Protein AF-A0A2G9TB37-F1 (afdb_monomer_lite)

Radius of gyration: 14.02 Å; chains: 1; bounding box: 34×22×36 Å

Structure (mmCIF, N/CA/C/O backbone):
data_AF-A0A2G9TB37-F1
#
_entry.id   AF-A0A2G9TB37-F1
#
loop_
_atom_site.group_PDB
_atom_site.id
_atom_site.type_symbol
_atom_site.label_atom_id
_atom_site.label_alt_id
_atom_site.label_comp_id
_atom_site.label_asym_id
_atom_site.label_entity_id
_atom_site.label_seq_id
_atom_site.pdbx_PDB_ins_code
_atom_site.Cartn_x
_atom_site.Cartn_y
_atom_site.Cartn_z
_atom_site.occupancy
_atom_site.B_iso_or_equiv
_atom_site.auth_seq_id
_atom_site.auth_comp_id
_atom_site.auth_asym_id
_atom_site.auth_atom_id
_atom_site.pdbx_PDB_model_num
ATOM 1 N N . ASN A 1 1 ? 13.449 -6.512 6.558 1.00 71.75 1 ASN A N 1
ATOM 2 C CA . ASN A 1 1 ? 12.986 -7.914 6.506 1.00 71.75 1 ASN A CA 1
ATOM 3 C C . ASN A 1 1 ? 13.178 -8.564 7.855 1.00 71.75 1 ASN A C 1
ATOM 5 O O . ASN A 1 1 ? 14.306 -8.620 8.338 1.00 71.75 1 ASN A O 1
ATOM 9 N N . THR A 1 2 ? 12.090 -9.038 8.453 1.00 85.88 2 THR A N 1
ATOM 10 C CA . THR A 1 2 ? 12.146 -9.884 9.649 1.00 85.88 2 THR A CA 1
ATOM 11 C C . THR A 1 2 ? 12.078 -11.363 9.250 1.00 85.88 2 THR A C 1
ATOM 13 O O . THR A 1 2 ? 12.020 -11.697 8.067 1.00 85.88 2 THR A O 1
ATOM 16 N N . HIS A 1 3 ? 12.128 -12.265 10.231 1.00 90.31 3 HIS A N 1
ATOM 17 C CA . HIS A 1 3 ? 11.958 -13.706 10.015 1.00 90.31 3 HIS A CA 1
ATOM 18 C C . HIS A 1 3 ? 10.490 -14.157 10.121 1.00 90.31 3 HIS A C 1
ATOM 20 O O . HIS A 1 3 ? 10.211 -15.353 10.053 1.00 90.31 3 HIS A O 1
ATOM 26 N N . PHE A 1 4 ? 9.559 -13.217 10.310 1.00 93.12 4 PHE A N 1
ATOM 27 C CA . PHE A 1 4 ? 8.138 -13.486 10.494 1.00 93.12 4 PHE A CA 1
ATOM 28 C C . PHE A 1 4 ? 7.334 -13.229 9.217 1.00 93.12 4 PHE A C 1
ATOM 30 O O . PHE A 1 4 ? 7.792 -12.582 8.278 1.00 93.12 4 PHE A O 1
ATOM 37 N N . LEU A 1 5 ? 6.093 -13.719 9.205 1.00 92.06 5 LEU A N 1
ATOM 38 C CA . LEU A 1 5 ? 5.101 -13.381 8.185 1.00 92.06 5 LEU A CA 1
ATOM 39 C C . LEU A 1 5 ? 4.459 -12.029 8.526 1.00 92.06 5 LEU A C 1
ATOM 41 O O . LEU A 1 5 ? 3.313 -11.965 8.956 1.00 92.06 5 LEU A O 1
ATOM 45 N N . ASP A 1 6 ? 5.230 -10.958 8.369 1.00 93.31 6 ASP A N 1
ATOM 46 C CA . ASP A 1 6 ? 4.862 -9.585 8.748 1.00 93.31 6 ASP A CA 1
ATOM 47 C C . ASP A 1 6 ? 4.248 -8.764 7.601 1.00 93.31 6 ASP A C 1
ATOM 49 O O . ASP A 1 6 ? 3.958 -7.583 7.765 1.00 93.31 6 ASP A O 1
ATOM 53 N N . LEU A 1 7 ? 4.064 -9.373 6.422 1.00 94.12 7 LEU A N 1
ATOM 54 C CA . LEU A 1 7 ? 3.598 -8.698 5.204 1.00 94.12 7 LEU A CA 1
ATOM 55 C C . LEU A 1 7 ? 4.449 -7.473 4.805 1.00 94.12 7 LEU A C 1
ATOM 57 O O . LEU A 1 7 ? 3.977 -6.605 4.069 1.00 94.12 7 LEU A O 1
ATOM 61 N N . SER A 1 8 ? 5.730 -7.437 5.186 1.00 93.75 8 SER A N 1
ATOM 62 C CA . SER A 1 8 ? 6.691 -6.394 4.780 1.00 93.75 8 SER A CA 1
ATOM 63 C C . SER A 1 8 ? 6.814 -6.235 3.262 1.00 93.75 8 SER A C 1
ATOM 65 O O . SER A 1 8 ? 7.141 -5.158 2.770 1.00 93.75 8 SER A O 1
ATOM 67 N N . SER A 1 9 ? 6.471 -7.267 2.488 1.00 92.19 9 SER A N 1
ATOM 68 C CA . SER A 1 9 ? 6.419 -7.158 1.027 1.00 92.19 9 SER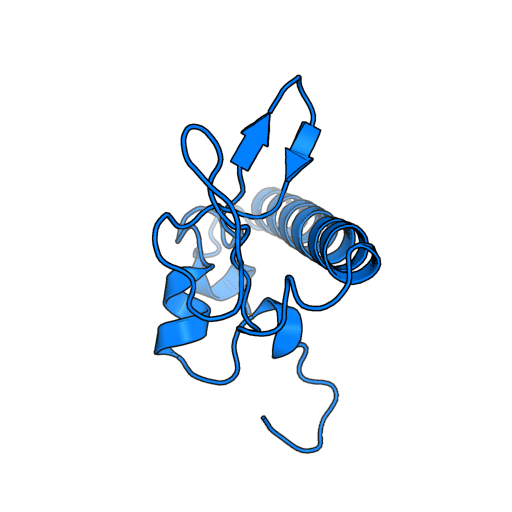 A CA 1
ATOM 69 C C . SER A 1 9 ? 5.334 -6.196 0.513 1.00 92.19 9 SER A C 1
ATOM 71 O O . SER A 1 9 ? 5.461 -5.631 -0.575 1.00 92.19 9 SER A O 1
ATOM 73 N N . VAL A 1 10 ? 4.275 -5.989 1.297 1.00 94.50 10 VAL A N 1
ATOM 74 C CA . VAL A 1 10 ? 3.164 -5.074 1.007 1.00 94.50 10 VAL A CA 1
ATOM 75 C C . VAL A 1 10 ? 3.377 -3.746 1.726 1.00 94.50 10 VAL A C 1
ATOM 77 O O . VAL A 1 10 ? 3.288 -2.696 1.091 1.00 94.50 10 VAL A O 1
ATOM 80 N N . TYR A 1 11 ? 3.700 -3.801 3.021 1.00 95.31 11 TYR A N 1
ATOM 81 C CA . TYR A 1 11 ? 3.748 -2.637 3.912 1.00 95.31 11 TYR A CA 1
ATOM 82 C C . TYR A 1 11 ? 5.134 -2.012 4.087 1.00 95.31 11 TYR A C 1
ATOM 84 O O . TYR A 1 11 ? 5.239 -0.988 4.745 1.00 95.31 11 TYR A O 1
ATOM 92 N N . GLY A 1 12 ? 6.184 -2.590 3.507 1.00 93.81 12 GLY A N 1
ATOM 93 C CA . GLY A 1 12 ? 7.562 -2.140 3.694 1.00 93.81 12 GLY A CA 1
ATOM 94 C C . GLY A 1 12 ? 8.241 -2.825 4.878 1.00 93.81 12 GLY A C 1
ATOM 95 O O . GLY A 1 12 ? 7.601 -3.244 5.840 1.00 93.81 12 GLY A O 1
ATOM 96 N N . SER A 1 13 ? 9.559 -2.971 4.786 1.00 92.31 13 SER A N 1
ATOM 97 C CA . SER A 1 13 ? 10.413 -3.460 5.872 1.00 92.31 13 SER A CA 1
ATOM 98 C C . SER A 1 13 ? 10.815 -2.363 6.854 1.00 92.31 13 SER A C 1
ATOM 100 O O . SER A 1 13 ? 11.191 -2.673 7.984 1.00 92.31 13 SER A O 1
ATOM 102 N N . GLU A 1 14 ? 10.785 -1.108 6.411 1.00 91.31 14 GLU A N 1
ATOM 103 C CA . GLU A 1 14 ? 11.126 0.072 7.202 1.00 91.31 14 GLU A CA 1
ATOM 104 C C . GLU A 1 14 ? 9.965 1.070 7.229 1.00 91.31 14 GLU A C 1
ATOM 106 O O . GLU A 1 14 ? 9.142 1.123 6.313 1.00 91.31 14 GLU A O 1
ATOM 111 N N . GLU A 1 15 ? 9.927 1.924 8.251 1.00 90.75 15 GLU A N 1
ATOM 112 C CA . GLU A 1 15 ? 8.881 2.942 8.406 1.00 90.75 15 GLU A CA 1
ATOM 113 C C . GLU A 1 15 ? 8.808 3.891 7.197 1.00 90.75 15 GLU A C 1
ATOM 115 O O . GLU A 1 15 ? 7.722 4.219 6.722 1.00 90.75 15 GLU A O 1
ATOM 120 N N . CYS A 1 16 ? 9.960 4.270 6.637 1.00 90.44 16 CYS A N 1
ATOM 121 C CA . CYS A 1 16 ? 10.041 5.097 5.433 1.00 90.44 16 CYS A CA 1
ATOM 122 C C . CYS A 1 16 ? 9.389 4.424 4.213 1.00 90.44 16 CYS A C 1
ATOM 124 O O . CYS A 1 16 ? 8.713 5.087 3.421 1.00 90.44 16 CYS A O 1
ATOM 126 N N . GLU A 1 17 ? 9.575 3.110 4.059 1.00 90.44 17 GLU A N 1
ATOM 127 C CA . GLU A 1 17 ? 8.959 2.329 2.983 1.00 90.44 17 GLU A CA 1
ATOM 128 C C . GLU A 1 17 ? 7.446 2.237 3.195 1.00 90.44 17 GLU A C 1
ATOM 130 O O . GLU A 1 17 ? 6.680 2.522 2.270 1.00 90.44 17 GLU A O 1
ATOM 135 N N . GLY A 1 18 ? 7.006 1.960 4.426 1.00 92.31 18 GLY A N 1
ATOM 136 C CA . GLY A 1 18 ? 5.587 1.932 4.783 1.00 92.31 18 GLY A CA 1
ATOM 137 C C . GLY A 1 18 ? 4.885 3.266 4.575 1.00 92.31 18 GLY A C 1
ATOM 138 O O . GLY A 1 18 ? 3.819 3.331 3.961 1.00 92.31 18 GLY A O 1
ATOM 139 N N . ALA A 1 19 ? 5.519 4.368 4.966 1.00 93.31 19 ALA A N 1
ATOM 140 C CA . ALA A 1 19 ? 5.010 5.708 4.703 1.00 93.31 19 ALA A CA 1
ATOM 141 C C . ALA A 1 19 ? 4.875 5.998 3.197 1.00 93.31 19 ALA A C 1
ATOM 143 O O . ALA A 1 19 ? 3.980 6.733 2.775 1.00 93.31 19 ALA A O 1
ATOM 144 N N . SER A 1 20 ? 5.735 5.412 2.358 1.00 91.38 20 SER A N 1
ATOM 145 C CA . SER A 1 20 ? 5.693 5.629 0.909 1.00 91.38 20 SER A CA 1
ATOM 146 C C . SER A 1 20 ? 4.486 4.970 0.227 1.00 91.38 20 SER A C 1
ATOM 148 O O . SER A 1 20 ? 3.991 5.499 -0.777 1.00 91.38 20 SER A O 1
ATOM 150 N N . VAL A 1 21 ? 3.982 3.864 0.788 1.00 93.69 21 VAL A N 1
ATOM 151 C CA . VAL A 1 21 ? 2.844 3.105 0.243 1.00 93.69 21 VAL A CA 1
ATOM 152 C C . VAL A 1 21 ? 1.502 3.502 0.851 1.00 93.69 21 VAL A C 1
ATOM 154 O O . VAL A 1 21 ? 0.462 3.232 0.255 1.00 93.69 21 VAL A O 1
ATOM 157 N N . ARG A 1 22 ? 1.495 4.181 2.000 1.00 96.56 22 ARG A N 1
ATOM 158 C CA . ARG A 1 22 ? 0.273 4.629 2.680 1.00 96.56 22 ARG A CA 1
ATOM 159 C C . ARG A 1 22 ? -0.371 5.837 2.018 1.00 96.56 22 ARG A C 1
ATOM 161 O O . ARG A 1 22 ? 0.295 6.793 1.615 1.00 96.56 22 ARG A O 1
ATOM 168 N N . SER A 1 23 ? -1.698 5.824 1.934 1.00 96.88 23 SER A N 1
ATOM 169 C CA . SER A 1 23 ? -2.461 7.002 1.508 1.00 96.88 23 SER A CA 1
ATOM 170 C C . SER A 1 23 ? -2.550 8.059 2.615 1.00 96.88 23 SER A C 1
ATOM 172 O O . SER A 1 23 ? -2.708 9.237 2.301 1.00 96.88 23 SER A O 1
ATOM 174 N N . PHE A 1 24 ? -2.420 7.638 3.882 1.00 97.56 24 PHE A N 1
ATOM 175 C CA . PHE A 1 24 ? -2.714 8.430 5.084 1.00 97.56 24 PHE A CA 1
ATOM 176 C C . PHE A 1 24 ? -4.154 8.958 5.139 1.00 97.56 24 PHE A C 1
ATOM 178 O O . PHE A 1 24 ? -4.457 9.945 5.815 1.00 97.56 24 PHE A O 1
ATOM 185 N N . VAL A 1 25 ? -5.052 8.306 4.400 1.00 97.06 25 VAL A N 1
ATOM 186 C CA . VAL A 1 25 ? -6.476 8.591 4.381 1.00 97.06 25 VAL A CA 1
ATOM 187 C C . VAL A 1 25 ? -7.235 7.284 4.606 1.00 97.06 25 VAL A C 1
ATOM 189 O O . VAL A 1 25 ? -7.083 6.326 3.856 1.00 97.06 25 VAL A O 1
ATOM 192 N N . LYS A 1 26 ? -8.107 7.261 5.624 1.00 97.25 26 LYS A N 1
ATOM 193 C CA . LYS A 1 26 ? -8.994 6.122 5.959 1.00 97.25 26 LYS A CA 1
ATOM 194 C C . LYS A 1 26 ? -8.274 4.795 6.261 1.00 97.25 26 LYS A C 1
ATOM 196 O O . LYS A 1 26 ? -8.924 3.757 6.254 1.00 97.25 26 LYS A O 1
ATOM 201 N N . GLY A 1 27 ? -6.982 4.837 6.562 1.00 97.69 27 GLY A N 1
ATOM 202 C CA . GLY 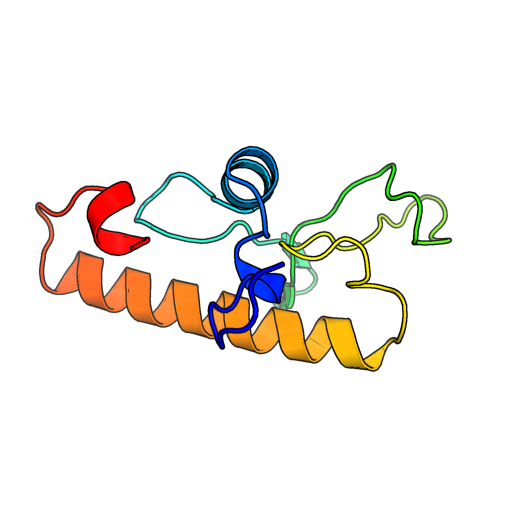A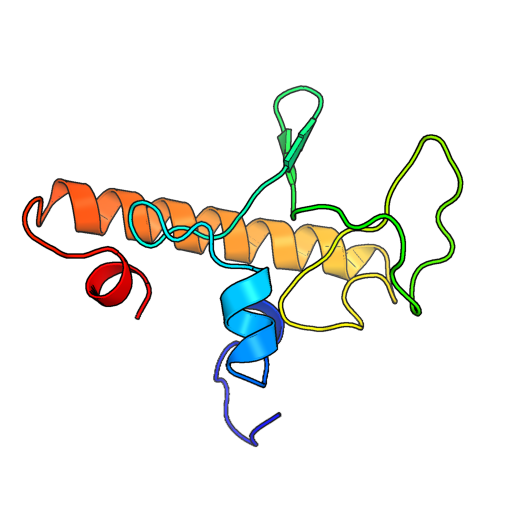 1 27 ? -6.138 3.671 6.790 1.00 97.69 27 GLY A CA 1
ATOM 203 C C . GLY A 1 27 ? -5.844 2.889 5.515 1.00 97.69 27 GLY A C 1
ATOM 204 O O . GLY A 1 27 ? -5.556 1.711 5.607 1.00 97.69 27 GLY A O 1
ATOM 205 N N . GLU A 1 28 ? -5.966 3.502 4.333 1.00 98.06 28 GLU A N 1
ATOM 206 C CA . GLU A 1 28 ? -5.809 2.812 3.049 1.00 98.06 28 GLU A CA 1
ATOM 207 C C . GLU A 1 28 ? -4.368 2.889 2.513 1.00 98.06 28 GLU A C 1
ATOM 209 O O . GLU A 1 28 ? -3.614 3.839 2.767 1.00 98.06 28 GLU A O 1
ATOM 214 N N . LEU A 1 29 ? -4.009 1.930 1.664 1.00 97.62 29 LEU A N 1
ATOM 215 C CA . LEU A 1 29 ? -2.825 1.974 0.813 1.00 97.62 29 LEU A CA 1
ATOM 216 C C . LEU A 1 29 ? -3.094 2.795 -0.455 1.00 97.62 29 LEU A C 1
ATOM 218 O O . LEU A 1 29 ? -4.209 2.829 -0.986 1.00 97.62 29 LEU A O 1
ATOM 222 N N . ARG A 1 30 ? -2.045 3.444 -0.970 1.00 96.62 30 ARG A N 1
ATOM 223 C CA . ARG A 1 30 ? -2.074 4.152 -2.255 1.00 96.62 30 ARG A CA 1
ATOM 224 C C . ARG A 1 30 ? -2.374 3.174 -3.379 1.00 96.62 30 ARG A C 1
ATOM 226 O O . ARG A 1 30 ? -1.906 2.040 -3.383 1.00 96.62 30 ARG A O 1
ATOM 233 N N . THR A 1 31 ? -3.109 3.658 -4.365 1.00 95.88 31 THR A N 1
ATOM 234 C CA . THR A 1 31 ? -3.459 2.912 -5.570 1.00 95.88 31 THR A CA 1
ATOM 235 C C . THR A 1 31 ? -3.314 3.806 -6.792 1.00 95.88 31 THR A C 1
ATOM 237 O O . THR A 1 31 ? -3.234 5.033 -6.684 1.00 95.88 31 THR A O 1
ATOM 240 N N . TYR A 1 32 ? -3.244 3.180 -7.958 1.00 93.94 32 TYR A N 1
ATOM 241 C CA . TYR A 1 32 ? -3.287 3.837 -9.253 1.00 93.94 32 TYR A CA 1
ATOM 242 C C . TYR A 1 32 ? -4.434 3.236 -10.057 1.00 93.94 32 TYR A C 1
ATOM 244 O O . TYR A 1 32 ? -4.511 2.019 -10.201 1.00 93.94 32 TYR A O 1
ATOM 252 N N . GLU A 1 33 ? -5.327 4.077 -10.568 1.00 94.19 33 GLU A N 1
ATOM 253 C CA . GLU A 1 33 ? -6.431 3.622 -11.408 1.00 94.19 33 GLU A CA 1
ATOM 254 C C . GLU A 1 33 ? -6.072 3.780 -12.887 1.00 94.19 33 GLU A C 1
ATOM 256 O O . GLU A 1 33 ? -5.657 4.854 -13.332 1.00 94.19 33 GLU A O 1
ATOM 261 N N . HIS A 1 34 ? -6.239 2.708 -13.659 1.00 91.31 34 HIS A N 1
ATOM 262 C CA . HIS A 1 34 ? -6.016 2.717 -15.100 1.00 91.31 34 HIS A CA 1
ATOM 263 C C . HIS A 1 34 ? -7.035 1.834 -15.806 1.00 91.31 34 HIS A C 1
ATOM 265 O O . HIS A 1 34 ? -7.157 0.657 -15.488 1.00 91.31 34 HIS A O 1
ATOM 271 N N . ASN A 1 35 ? -7.753 2.392 -16.784 1.00 91.94 35 ASN A N 1
ATOM 272 C CA . ASN A 1 35 ? -8.807 1.693 -17.531 1.00 91.94 35 ASN A CA 1
ATOM 273 C C . ASN A 1 35 ? -9.863 1.019 -16.627 1.00 91.94 35 ASN A C 1
ATOM 275 O O . ASN A 1 35 ? -10.356 -0.056 -16.953 1.00 91.94 35 ASN A O 1
ATOM 279 N N . GLY A 1 36 ? -10.196 1.641 -15.490 1.00 91.88 36 GLY A N 1
ATOM 280 C CA . GLY A 1 36 ? -11.144 1.104 -14.506 1.00 91.88 36 GLY A CA 1
ATOM 281 C C . GLY A 1 36 ? -10.574 0.014 -13.590 1.00 91.88 36 GLY A C 1
ATOM 282 O O . GLY A 1 36 ? -11.296 -0.499 -12.738 1.00 91.88 36 GLY A O 1
ATOM 283 N N . GLU A 1 37 ? -9.292 -0.329 -13.729 1.00 92.06 37 GLU A N 1
ATOM 284 C CA . GLU A 1 37 ? -8.607 -1.278 -12.855 1.00 92.06 37 GLU A CA 1
ATOM 285 C C . GLU A 1 37 ? -7.812 -0.561 -11.766 1.00 92.06 37 GLU A C 1
ATOM 287 O O . GLU A 1 37 ? -7.100 0.412 -12.023 1.00 92.06 37 GLU A O 1
ATOM 292 N N . ILE A 1 38 ? -7.902 -1.091 -10.546 1.00 94.75 38 ILE A N 1
ATOM 293 C CA . ILE A 1 38 ? -7.111 -0.641 -9.398 1.00 94.75 38 ILE A CA 1
ATOM 294 C C . ILE A 1 38 ? -5.799 -1.420 -9.393 1.00 94.75 38 ILE A C 1
ATOM 296 O O . ILE A 1 38 ? -5.796 -2.637 -9.206 1.00 94.75 38 ILE A O 1
ATOM 300 N N . LEU A 1 39 ? -4.695 -0.702 -9.561 1.00 94.00 39 LEU A N 1
ATOM 301 C CA . LEU A 1 39 ? -3.334 -1.217 -9.616 1.00 94.00 39 LEU A CA 1
ATOM 302 C C . LEU A 1 39 ? -2.489 -0.654 -8.460 1.00 94.00 39 LEU A C 1
ATOM 304 O O . LEU A 1 39 ? -2.880 0.331 -7.819 1.00 94.00 39 LEU A O 1
ATOM 308 N N . PRO A 1 40 ? -1.311 -1.244 -8.190 1.00 93.62 40 PRO A N 1
ATOM 309 C CA . PRO A 1 40 ? -0.345 -0.657 -7.277 1.00 93.62 40 PRO A CA 1
ATOM 310 C C . PRO A 1 40 ? 0.063 0.753 -7.735 1.00 93.62 40 PRO A C 1
ATOM 312 O O . PRO A 1 40 ? 0.003 1.057 -8.931 1.00 93.62 40 PRO A O 1
ATOM 315 N N . PRO A 1 41 ? 0.494 1.625 -6.811 1.00 92.50 41 PRO A N 1
ATOM 316 C CA . PRO A 1 41 ? 0.943 2.967 -7.154 1.00 92.50 41 PRO A CA 1
ATOM 317 C C . PRO A 1 41 ? 2.165 2.921 -8.080 1.00 92.50 41 PRO A C 1
ATOM 319 O O . PRO A 1 41 ? 2.829 1.894 -8.217 1.00 92.50 41 PRO A O 1
ATOM 322 N N . GLN A 1 42 ? 2.475 4.048 -8.724 1.00 91.00 42 GLN A N 1
ATOM 323 C CA . GLN A 1 42 ? 3.566 4.142 -9.695 1.00 91.00 42 GLN A CA 1
ATOM 324 C C . GLN A 1 42 ? 4.669 5.114 -9.259 1.00 91.00 42 GLN A C 1
ATOM 326 O O . GLN A 1 42 ? 4.406 6.133 -8.621 1.00 91.00 42 GLN A O 1
ATOM 331 N N . LYS A 1 43 ? 5.911 4.833 -9.669 1.00 87.31 43 LYS A N 1
ATOM 332 C CA . LYS A 1 43 ? 7.092 5.679 -9.462 1.00 87.31 43 LYS A CA 1
ATOM 333 C C . LYS A 1 43 ? 7.912 5.768 -10.752 1.00 87.31 43 LYS A C 1
ATOM 335 O O . LYS A 1 43 ? 8.131 4.770 -11.433 1.00 87.31 43 LYS A O 1
ATOM 340 N N . LYS A 1 44 ? 8.382 6.978 -11.090 1.00 80.12 44 LYS A N 1
ATOM 341 C CA . LYS A 1 44 ? 9.180 7.215 -12.313 1.00 80.12 44 LYS A CA 1
ATOM 342 C C . LYS A 1 44 ? 10.557 6.551 -12.262 1.00 80.12 44 LYS A C 1
ATOM 344 O O . LYS A 1 44 ? 11.006 6.018 -13.265 1.00 80.12 44 LYS A O 1
ATOM 349 N N . ASN A 1 45 ? 11.202 6.598 -11.097 1.00 70.69 45 ASN A N 1
ATOM 350 C CA . ASN A 1 45 ? 12.562 6.109 -10.892 1.00 70.69 45 ASN A CA 1
ATOM 351 C C . ASN A 1 45 ? 12.539 4.986 -9.853 1.00 70.69 45 ASN A C 1
ATOM 353 O O . ASN A 1 45 ? 12.705 5.242 -8.656 1.00 70.69 45 ASN A O 1
ATOM 357 N N . ASP A 1 46 ? 12.295 3.764 -10.318 1.00 77.44 46 ASP A N 1
ATOM 358 C CA . ASP A 1 46 ? 12.519 2.544 -9.544 1.00 77.44 46 ASP A CA 1
ATOM 359 C C . ASP A 1 46 ? 13.750 1.833 -10.116 1.00 77.44 46 ASP A C 1
ATOM 361 O O . ASP A 1 46 ? 13.818 1.564 -11.314 1.00 77.44 46 ASP A O 1
ATOM 365 N N . SER A 1 47 ? 14.751 1.581 -9.272 1.00 75.31 47 SER A N 1
ATOM 366 C CA . SER A 1 47 ? 16.032 1.005 -9.686 1.00 75.31 47 SER A CA 1
ATOM 367 C C . SER A 1 47 ? 15.919 -0.434 -10.192 1.00 75.31 47 SER A C 1
ATOM 369 O O . SER A 1 47 ? 16.812 -0.882 -10.907 1.00 75.31 47 SER A O 1
ATOM 371 N N . ASN A 1 48 ? 14.842 -1.152 -9.860 1.00 78.38 48 ASN A N 1
ATOM 372 C CA . ASN A 1 48 ? 14.665 -2.566 -10.211 1.00 78.38 48 ASN A CA 1
ATOM 373 C C . ASN A 1 48 ? 13.691 -2.783 -11.369 1.00 78.38 48 ASN A C 1
ATOM 375 O O . ASN A 1 48 ? 13.329 -3.918 -11.678 1.00 78.38 48 ASN A O 1
ATOM 379 N N . CYS A 1 49 ? 13.260 -1.704 -12.017 1.00 84.31 49 CYS A N 1
ATOM 380 C CA . CYS A 1 49 ? 12.326 -1.755 -13.124 1.00 84.31 49 CYS A CA 1
ATOM 381 C C . CYS A 1 49 ? 12.889 -1.020 -14.345 1.00 84.31 49 CYS A C 1
ATOM 383 O O . CYS A 1 49 ? 13.468 0.057 -14.254 1.00 84.31 49 CYS A O 1
ATOM 385 N N . LEU A 1 50 ? 12.706 -1.630 -15.519 1.00 84.69 50 LEU A N 1
ATOM 386 C CA . LEU A 1 50 ? 13.256 -1.165 -16.798 1.00 84.69 50 LEU A CA 1
ATOM 387 C C . LEU A 1 50 ? 12.204 -0.477 -17.685 1.00 84.69 50 LEU A C 1
ATOM 389 O O . LEU A 1 50 ? 12.363 -0.411 -18.907 1.00 84.69 50 LEU A O 1
ATOM 393 N N . SER A 1 51 ? 11.108 -0.004 -17.087 1.00 85.62 51 SER A N 1
ATOM 394 C CA . SER A 1 51 ? 10.038 0.673 -17.822 1.00 85.62 51 SER A CA 1
ATOM 395 C C . SER A 1 51 ? 10.541 1.977 -18.451 1.00 85.62 51 SER A C 1
ATOM 397 O O . SE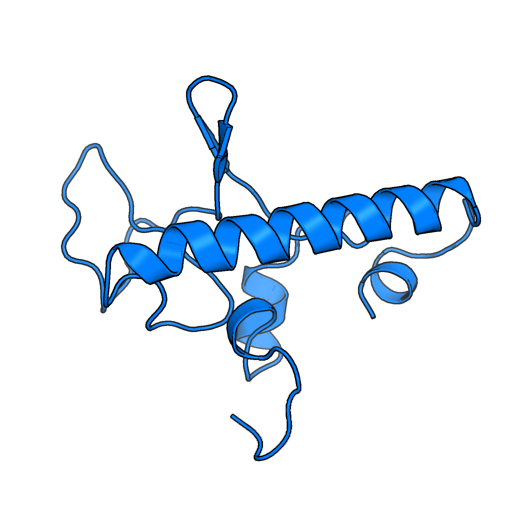R A 1 51 ? 11.431 2.644 -17.922 1.00 85.62 51 SER A O 1
ATOM 399 N N . LYS A 1 52 ? 9.979 2.341 -19.606 1.00 85.06 52 LYS A N 1
ATOM 400 C CA . LYS A 1 52 ? 10.328 3.555 -20.356 1.00 85.06 52 LYS A CA 1
ATOM 401 C C . LYS A 1 52 ? 9.101 4.442 -20.511 1.00 85.06 52 LYS A C 1
ATOM 403 O O . LYS A 1 52 ? 7.978 3.947 -20.599 1.00 85.06 52 LYS A O 1
ATOM 408 N N . ALA A 1 53 ? 9.336 5.750 -20.631 1.00 83.25 53 ALA A N 1
ATOM 409 C CA . ALA A 1 53 ? 8.286 6.719 -20.928 1.00 83.25 53 ALA A CA 1
ATOM 410 C C . ALA A 1 53 ? 7.455 6.276 -22.156 1.00 83.25 53 ALA A C 1
ATOM 412 O O . ALA A 1 53 ? 8.037 5.809 -23.138 1.00 83.25 53 ALA A O 1
ATOM 413 N N . PRO A 1 54 ? 6.117 6.416 -22.120 1.00 85.25 54 PRO A N 1
ATOM 414 C CA . PRO A 1 54 ? 5.325 7.140 -21.117 1.00 85.25 54 PRO A CA 1
ATOM 415 C C . PRO A 1 54 ? 4.986 6.339 -19.844 1.00 85.25 54 PRO A C 1
ATOM 417 O O . PRO A 1 54 ? 4.349 6.888 -18.950 1.00 85.25 54 PRO A O 1
ATOM 420 N N . TYR A 1 55 ? 5.393 5.072 -19.744 1.00 87.00 55 TYR A N 1
ATOM 421 C CA . TYR A 1 55 ? 5.024 4.190 -18.638 1.00 87.00 55 TYR A CA 1
ATOM 422 C C . TYR A 1 55 ? 5.948 4.356 -17.430 1.00 87.00 55 TYR A C 1
ATOM 424 O O . TYR A 1 55 ? 7.142 4.627 -17.566 1.00 87.00 55 TYR A O 1
ATOM 432 N N . TYR A 1 56 ? 5.383 4.163 -16.240 1.00 89.62 56 TYR A N 1
ATOM 433 C CA . TYR A 1 56 ? 6.106 4.171 -14.970 1.00 89.62 56 TYR A CA 1
ATOM 434 C C . TYR A 1 56 ? 6.140 2.777 -14.355 1.00 89.62 56 TYR A C 1
ATOM 436 O O . TYR A 1 56 ? 5.386 1.886 -14.745 1.00 89.62 56 TYR A O 1
ATOM 444 N N . CYS A 1 57 ? 7.054 2.592 -13.413 1.00 89.75 57 CYS A N 1
ATOM 445 C CA . CYS A 1 57 ? 7.196 1.352 -12.670 1.00 89.75 57 CYS A CA 1
ATOM 446 C C . CYS A 1 57 ? 6.170 1.302 -11.546 1.00 89.75 57 CYS A C 1
ATOM 448 O O . CYS A 1 57 ? 5.873 2.334 -10.943 1.00 89.75 57 CYS A O 1
ATOM 450 N N . PHE A 1 58 ? 5.639 0.117 -11.257 1.00 90.62 58 PHE A N 1
ATOM 451 C CA . PHE A 1 58 ? 4.831 -0.078 -10.059 1.00 90.62 58 PHE A CA 1
ATOM 452 C C . PHE A 1 58 ? 5.718 -0.012 -8.817 1.00 90.62 58 PHE A C 1
ATOM 454 O O . PHE A 1 58 ? 6.908 -0.308 -8.879 1.00 90.62 58 PHE A O 1
ATOM 461 N N . THR A 1 59 ? 5.146 0.413 -7.698 1.00 90.38 59 THR A N 1
ATOM 462 C CA . THR A 1 59 ? 5.847 0.510 -6.421 1.00 90.38 59 THR A CA 1
ATOM 463 C C . THR A 1 59 ? 4.981 -0.063 -5.308 1.00 90.38 59 THR A C 1
ATOM 465 O O . THR A 1 59 ? 3.763 0.107 -5.298 1.00 90.38 59 THR A O 1
ATOM 468 N N . THR A 1 60 ? 5.613 -0.789 -4.393 1.00 90.81 60 THR A N 1
ATOM 469 C CA . THR A 1 60 ? 4.995 -1.427 -3.222 1.00 90.81 60 THR A CA 1
ATOM 470 C C . THR A 1 60 ? 6.009 -1.439 -2.078 1.00 90.81 60 THR A C 1
ATOM 472 O O . THR A 1 60 ? 7.117 -0.936 -2.252 1.00 90.81 60 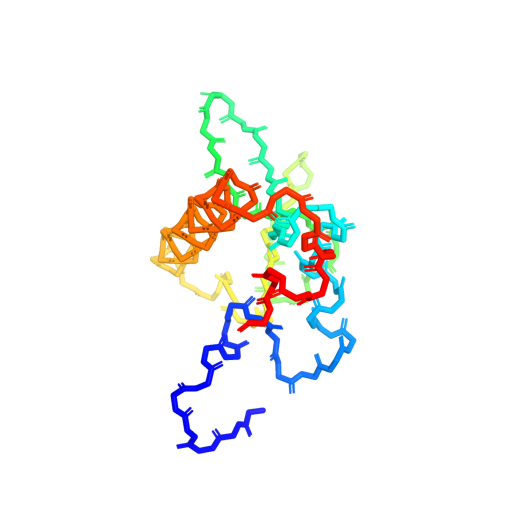THR A O 1
ATOM 475 N N . GLY A 1 61 ? 5.663 -2.044 -0.936 1.00 89.19 61 GLY A N 1
ATOM 476 C CA . GLY A 1 61 ? 6.561 -2.139 0.216 1.00 89.19 61 GLY A CA 1
ATOM 477 C C . GLY A 1 61 ? 7.904 -2.804 -0.099 1.00 89.19 61 GLY A C 1
ATOM 478 O O . GLY A 1 61 ? 8.934 -2.344 0.372 1.00 89.19 61 GLY A O 1
ATOM 479 N N . ASP A 1 62 ? 7.913 -3.837 -0.950 1.00 88.56 62 ASP A N 1
ATOM 480 C CA . ASP A 1 62 ? 9.151 -4.449 -1.449 1.00 88.56 62 ASP A CA 1
ATOM 481 C C . ASP A 1 62 ? 9.668 -3.769 -2.729 1.00 88.56 62 ASP A C 1
ATOM 483 O O . ASP A 1 62 ? 8.932 -3.622 -3.708 1.00 88.56 62 ASP A O 1
ATOM 487 N N . PHE A 1 63 ? 10.960 -3.437 -2.788 1.00 86.12 63 PHE A N 1
ATOM 488 C CA . PHE A 1 63 ? 11.598 -2.889 -3.994 1.00 86.12 63 PHE A CA 1
ATOM 489 C C . PHE A 1 63 ? 11.739 -3.905 -5.144 1.00 86.12 63 PHE A C 1
ATOM 491 O O . PHE A 1 63 ? 12.005 -3.526 -6.282 1.00 86.12 63 PHE A O 1
ATOM 498 N N . ARG A 1 64 ? 11.566 -5.206 -4.879 1.00 87.38 64 ARG A N 1
ATOM 499 C CA . ARG A 1 64 ? 11.638 -6.297 -5.872 1.00 87.38 64 ARG A CA 1
ATOM 500 C C . ARG A 1 64 ? 10.285 -6.583 -6.528 1.00 87.38 64 ARG A C 1
ATOM 502 O O . ARG A 1 64 ? 10.146 -7.577 -7.238 1.00 87.38 64 ARG A O 1
ATOM 509 N N . ASN A 1 65 ? 9.301 -5.713 -6.320 1.00 85.06 65 ASN A N 1
ATOM 510 C CA . ASN A 1 65 ? 7.919 -5.840 -6.794 1.00 85.06 65 ASN A CA 1
ATOM 511 C C . ASN A 1 65 ? 7.761 -6.090 -8.305 1.00 85.06 65 ASN A C 1
ATOM 513 O O . ASN A 1 65 ? 6.765 -6.671 -8.732 1.00 85.06 65 ASN A O 1
ATOM 517 N N . SER A 1 66 ? 8.747 -5.681 -9.108 1.00 83.75 66 SER A N 1
ATOM 518 C CA . SER A 1 66 ? 8.724 -5.766 -10.572 1.00 83.75 66 SER A CA 1
ATOM 519 C C . SER A 1 66 ? 9.740 -6.768 -11.137 1.00 83.75 66 SER A C 1
ATOM 521 O O . SER A 1 66 ? 9.967 -6.791 -12.344 1.00 83.75 66 SER A O 1
ATOM 523 N N . LEU A 1 67 ? 10.344 -7.620 -10.295 1.00 85.31 67 LEU A N 1
ATOM 524 C CA . LEU A 1 67 ? 11.350 -8.596 -10.736 1.00 85.31 67 LEU A CA 1
ATOM 525 C C . LEU A 1 67 ? 10.752 -9.713 -11.610 1.00 85.31 67 LEU A C 1
ATOM 527 O O . LEU A 1 67 ? 11.427 -10.266 -12.476 1.00 85.31 67 LEU A O 1
ATOM 531 N N . HIS A 1 68 ? 9.480 -10.048 -11.387 1.00 85.38 68 HIS A N 1
ATOM 532 C CA . HIS A 1 68 ? 8.742 -11.040 -12.160 1.00 85.38 68 HIS A CA 1
ATOM 533 C C . HIS A 1 68 ? 7.312 -10.538 -12.411 1.00 85.38 68 HIS A C 1
ATOM 535 O O . HIS A 1 68 ? 6.672 -10.066 -11.469 1.00 85.38 68 HIS A O 1
ATOM 541 N N . PRO A 1 69 ? 6.756 -10.679 -13.631 1.00 84.69 69 PRO A N 1
ATOM 542 C CA . PRO A 1 69 ? 5.430 -10.149 -13.969 1.00 84.69 69 PRO A CA 1
ATOM 543 C C . PRO A 1 69 ? 4.303 -10.691 -13.079 1.00 84.69 69 PRO A C 1
ATOM 545 O O . PRO A 1 69 ? 3.307 -10.011 -12.866 1.00 84.69 69 PRO A O 1
ATOM 548 N N . GLY A 1 70 ? 4.467 -11.890 -12.513 1.00 89.44 70 GLY A N 1
ATOM 549 C CA . GLY A 1 70 ? 3.512 -12.485 -11.571 1.00 89.44 70 GLY A CA 1
ATOM 550 C C . GLY A 1 70 ? 3.446 -11.821 -10.186 1.00 89.44 70 GLY A C 1
ATOM 551 O O . GLY A 1 70 ? 2.481 -12.057 -9.464 1.00 89.44 70 GLY A O 1
ATOM 552 N N . LEU A 1 71 ? 4.419 -10.983 -9.808 1.00 91.44 71 LEU A N 1
ATOM 553 C CA . LEU A 1 71 ? 4.399 -10.288 -8.514 1.00 91.44 71 LEU A CA 1
ATOM 554 C C . LEU A 1 71 ? 3.386 -9.140 -8.495 1.00 91.44 71 LEU A C 1
ATOM 556 O O . LEU A 1 71 ? 2.695 -8.950 -7.497 1.00 91.44 71 LEU A O 1
ATOM 560 N N . VAL A 1 72 ? 3.238 -8.410 -9.603 1.00 90.44 72 VAL A N 1
ATOM 561 C CA . VAL A 1 72 ? 2.322 -7.261 -9.677 1.00 90.44 72 VAL A CA 1
ATOM 562 C C . VAL A 1 72 ? 0.865 -7.671 -9.408 1.00 90.44 72 VAL A C 1
ATOM 564 O O . VAL A 1 72 ? 0.237 -7.041 -8.552 1.00 90.44 72 VAL A O 1
ATOM 567 N N . PRO A 1 73 ? 0.310 -8.736 -10.025 1.00 93.31 73 PRO A N 1
ATOM 568 C CA . PRO A 1 73 ? -1.019 -9.231 -9.671 1.00 93.31 73 PRO A CA 1
ATOM 569 C C . PRO A 1 73 ? -1.145 -9.614 -8.194 1.00 93.31 73 PRO A C 1
ATOM 571 O O . PRO A 1 73 ? -2.144 -9.276 -7.567 1.00 93.31 73 PRO A O 1
ATOM 574 N N . LEU A 1 74 ? -0.130 -10.260 -7.610 1.00 94.62 74 LEU A N 1
ATOM 575 C CA . LEU A 1 74 ? -0.153 -10.649 -6.199 1.00 94.62 74 LEU A CA 1
ATOM 576 C C . LEU A 1 74 ? -0.224 -9.424 -5.276 1.00 94.62 74 LEU A C 1
ATOM 578 O O . LEU A 1 74 ? -1.087 -9.355 -4.402 1.00 94.62 74 LEU A O 1
ATOM 582 N N . HIS A 1 75 ? 0.626 -8.422 -5.509 1.00 94.25 75 HIS A N 1
ATOM 583 C CA . HIS A 1 75 ? 0.568 -7.158 -4.774 1.00 94.25 75 HIS A CA 1
ATOM 584 C C . HIS A 1 75 ? -0.775 -6.446 -4.961 1.00 94.25 75 HIS A C 1
ATOM 586 O O . HIS A 1 75 ? -1.324 -5.905 -4.004 1.00 94.25 75 HIS A O 1
ATOM 592 N N . THR A 1 76 ? -1.337 -6.494 -6.171 1.00 95.00 76 THR A N 1
ATOM 593 C CA . THR A 1 76 ? -2.655 -5.919 -6.471 1.00 95.00 76 THR A CA 1
ATOM 594 C C . THR A 1 76 ? -3.745 -6.545 -5.600 1.00 95.00 76 THR A C 1
ATOM 596 O O . THR A 1 76 ? -4.559 -5.823 -5.028 1.00 95.00 76 THR A O 1
ATOM 599 N N . VAL A 1 77 ? -3.747 -7.876 -5.454 1.00 96.50 77 VAL A N 1
ATOM 600 C CA . VAL A 1 77 ? -4.702 -8.590 -4.589 1.00 96.50 77 VAL A CA 1
ATOM 601 C C . VAL A 1 77 ? -4.574 -8.128 -3.138 1.00 96.50 77 VAL A C 1
ATOM 603 O O . VAL A 1 77 ? -5.583 -7.767 -2.535 1.00 96.50 77 VAL A O 1
ATOM 606 N N . TYR A 1 78 ? -3.356 -8.073 -2.593 1.00 96.75 78 TYR A N 1
ATOM 607 C CA . TYR A 1 78 ? -3.141 -7.648 -1.207 1.00 96.75 78 TYR A CA 1
ATOM 608 C C . TYR A 1 78 ? -3.568 -6.202 -0.950 1.00 96.75 78 TYR A C 1
ATOM 610 O O . TYR A 1 78 ? -4.235 -5.934 0.046 1.00 96.75 78 TYR A O 1
ATOM 618 N N . ILE A 1 79 ? -3.241 -5.277 -1.856 1.00 96.50 79 ILE A N 1
ATOM 619 C CA . ILE A 1 79 ? -3.622 -3.864 -1.724 1.00 96.50 79 ILE A CA 1
ATOM 620 C C . ILE A 1 79 ? -5.145 -3.707 -1.771 1.00 96.50 79 ILE A C 1
ATOM 622 O O . ILE A 1 79 ? -5.727 -3.015 -0.934 1.00 96.50 79 ILE A O 1
ATOM 626 N N . LYS A 1 80 ? -5.809 -4.377 -2.723 1.00 97.19 80 LYS A N 1
ATOM 627 C CA . LYS A 1 80 ? -7.274 -4.346 -2.833 1.00 97.19 80 LYS A CA 1
ATOM 628 C C . LYS A 1 80 ? -7.932 -4.921 -1.582 1.00 97.19 80 LYS A C 1
ATOM 630 O O . LYS A 1 80 ? -8.918 -4.356 -1.115 1.00 97.19 80 LYS A O 1
ATOM 635 N N . GLU A 1 81 ? -7.387 -6.001 -1.030 1.00 98.06 81 GLU A N 1
ATOM 636 C CA . GLU A 1 81 ? -7.928 -6.618 0.180 1.00 98.06 81 GLU A CA 1
ATOM 637 C C . GLU A 1 81 ? -7.721 -5.744 1.420 1.00 98.06 81 GLU A C 1
ATOM 639 O O . GLU A 1 81 ? -8.667 -5.546 2.181 1.00 98.06 81 GLU A O 1
ATOM 644 N N . HIS A 1 82 ? -6.540 -5.141 1.581 1.00 98.12 82 HIS A N 1
ATOM 645 C CA . HIS A 1 82 ? -6.285 -4.177 2.650 1.00 98.12 82 HIS A CA 1
ATOM 646 C C . HIS A 1 82 ? -7.284 -3.014 2.591 1.00 98.12 82 HIS A C 1
ATOM 648 O O . HIS A 1 82 ? -7.986 -2.757 3.566 1.00 98.12 82 HIS A O 1
ATOM 654 N N . ASN A 1 83 ? -7.449 -2.375 1.428 1.00 98.12 83 ASN A N 1
ATOM 655 C CA . ASN A 1 83 ? -8.384 -1.254 1.282 1.00 98.12 83 ASN A CA 1
ATOM 656 C C . ASN A 1 83 ? -9.849 -1.690 1.482 1.00 98.12 83 ASN A C 1
ATOM 658 O O . ASN A 1 83 ? -10.653 -0.940 2.040 1.00 98.12 83 ASN A O 1
ATOM 662 N N . ARG A 1 84 ? -10.211 -2.922 1.093 1.00 98.31 84 ARG A N 1
ATOM 663 C CA . ARG A 1 84 ? -11.542 -3.491 1.361 1.00 98.31 84 ARG A CA 1
ATOM 664 C C . ARG A 1 84 ? -11.797 -3.631 2.865 1.00 98.31 84 ARG A C 1
ATOM 666 O O . ARG A 1 84 ? -12.891 -3.288 3.323 1.00 98.31 84 ARG A O 1
ATOM 673 N N . ILE A 1 85 ? -10.815 -4.125 3.621 1.00 98.50 85 ILE A N 1
ATOM 674 C CA . ILE A 1 85 ? -10.889 -4.278 5.081 1.00 98.50 85 ILE A CA 1
ATOM 675 C C . ILE A 1 85 ? -10.890 -2.907 5.767 1.00 98.50 85 ILE A C 1
ATOM 677 O O . ILE A 1 85 ? -11.768 -2.655 6.592 1.00 98.50 85 ILE A O 1
ATOM 681 N N . ALA A 1 86 ? -10.015 -1.985 5.364 1.00 98.50 86 ALA A N 1
ATOM 682 C CA . ALA A 1 86 ? -9.969 -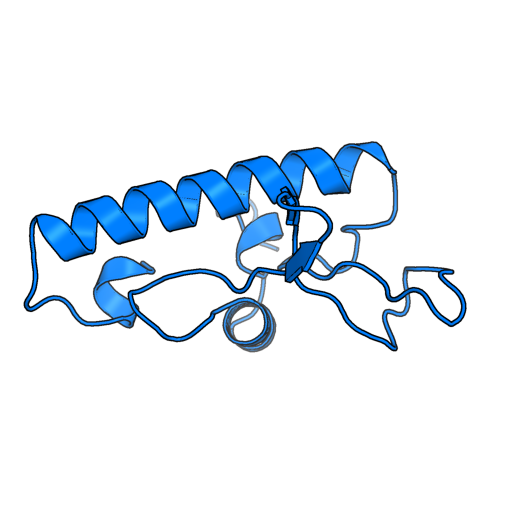0.619 5.883 1.00 98.50 86 ALA A CA 1
ATOM 683 C C . ALA A 1 86 ? -11.324 0.095 5.723 1.00 98.50 86 ALA A C 1
ATOM 685 O O . ALA A 1 86 ? -11.863 0.668 6.673 1.00 98.50 86 ALA A O 1
ATOM 686 N N . ALA A 1 87 ? -11.964 -0.040 4.556 1.00 98.25 87 ALA A N 1
ATOM 687 C CA . ALA A 1 87 ? -13.302 0.494 4.314 1.00 98.25 87 ALA A CA 1
ATOM 688 C C . ALA A 1 87 ? -14.394 -0.175 5.173 1.00 98.25 87 ALA A C 1
ATOM 690 O O . ALA A 1 87 ? -15.412 0.451 5.483 1.00 98.25 87 ALA A O 1
ATOM 691 N N . LEU A 1 88 ? -14.243 -1.449 5.549 1.00 98.50 88 LEU A N 1
ATOM 692 C CA . LEU A 1 88 ? -15.139 -2.107 6.507 1.00 98.50 88 LEU A CA 1
ATOM 693 C C . LEU A 1 88 ? -14.924 -1.564 7.922 1.00 98.50 88 LEU A C 1
ATOM 695 O O . LEU A 1 88 ? -15.898 -1.193 8.574 1.00 98.50 88 LEU A O 1
ATOM 699 N N . PHE A 1 89 ? -13.675 -1.436 8.367 1.00 98.31 89 PHE A N 1
ATOM 700 C CA . PHE A 1 89 ? -13.348 -0.874 9.677 1.00 98.31 89 PHE A CA 1
ATOM 701 C C . PHE A 1 89 ? -13.802 0.571 9.814 1.00 98.31 89 PHE A C 1
ATOM 703 O O . PHE A 1 89 ? -14.439 0.902 10.812 1.00 98.31 89 PHE A O 1
ATOM 710 N N . LYS A 1 90 ? -13.598 1.410 8.794 1.00 97.81 90 LYS A N 1
ATOM 711 C CA . LYS A 1 90 ? -14.072 2.797 8.824 1.00 97.81 90 LYS A CA 1
ATOM 712 C C . LYS A 1 90 ? -15.595 2.899 8.903 1.00 97.81 90 LYS A C 1
ATOM 714 O O . LYS A 1 90 ? -16.107 3.805 9.556 1.00 97.81 90 LYS A O 1
ATOM 719 N N . ARG A 1 91 ? -16.325 1.986 8.247 1.00 97.88 91 ARG A N 1
ATOM 720 C CA . ARG A 1 91 ? -17.796 1.930 8.309 1.00 97.88 91 ARG A CA 1
ATOM 721 C C . ARG A 1 91 ? -18.295 1.495 9.683 1.00 97.88 91 ARG A C 1
ATOM 723 O O . ARG A 1 91 ? -19.224 2.107 10.197 1.00 97.88 91 ARG A O 1
ATOM 730 N N . SER A 1 92 ? -17.679 0.471 10.268 1.00 98.00 92 SER A N 1
ATOM 731 C CA . SER A 1 92 ? -18.055 -0.036 11.592 1.00 98.00 92 SER A CA 1
ATOM 732 C C . SER A 1 92 ? -17.629 0.899 12.726 1.00 98.00 92 SER A C 1
ATOM 734 O O . SER A 1 92 ? -18.333 1.002 13.725 1.00 98.00 92 SER A O 1
ATOM 736 N N . ASN A 1 93 ? -16.508 1.607 12.563 1.00 97.56 93 ASN A N 1
ATOM 737 C CA . ASN A 1 93 ? -15.939 2.508 13.561 1.00 97.56 93 ASN A CA 1
ATOM 738 C C . ASN A 1 93 ? -15.589 3.878 12.947 1.00 97.56 93 ASN A C 1
ATOM 740 O O . ASN A 1 93 ? -14.420 4.170 12.672 1.00 97.56 93 ASN A O 1
ATOM 744 N N . PRO A 1 94 ? -16.577 4.772 12.755 1.00 96.81 94 PRO A N 1
ATOM 745 C CA . PRO A 1 94 ? -16.348 6.062 12.103 1.00 96.81 94 PRO A CA 1
ATOM 746 C C . PRO A 1 94 ? -15.344 6.969 12.826 1.00 96.81 94 PRO A C 1
ATOM 748 O O . PRO A 1 94 ? -14.693 7.790 12.179 1.00 96.81 94 PRO A O 1
ATOM 751 N N . SER A 1 95 ? -15.190 6.818 14.145 1.00 97.44 95 SER A N 1
ATOM 752 C CA . SER A 1 95 ? -14.262 7.598 14.972 1.00 97.44 95 SER A CA 1
ATOM 753 C C . SER A 1 95 ? -12.805 7.137 14.889 1.00 97.44 95 SER A C 1
ATOM 755 O O . SER A 1 95 ? -11.928 7.873 15.337 1.00 97.44 95 SER A O 1
ATOM 757 N N . TRP A 1 96 ? -12.521 5.957 14.326 1.00 98.06 96 TRP A N 1
ATOM 758 C CA . TRP A 1 96 ? -11.147 5.470 14.226 1.00 98.06 96 TRP A CA 1
ATOM 759 C C . TRP A 1 96 ? -10.307 6.356 13.304 1.00 98.06 96 TRP A C 1
ATOM 761 O O . TRP A 1 96 ? -10.769 6.831 12.253 1.00 98.06 96 TRP A O 1
ATOM 771 N N . THR A 1 97 ? -9.072 6.594 13.744 1.00 98.31 97 THR A N 1
ATOM 772 C CA . THR A 1 97 ? -8.063 7.363 13.015 1.00 98.31 97 THR A CA 1
ATOM 773 C C . THR A 1 97 ? -7.520 6.555 11.838 1.00 98.31 97 THR A C 1
ATOM 775 O O . THR A 1 97 ? -7.738 5.350 11.749 1.00 98.31 97 THR A O 1
ATOM 778 N N . ASP A 1 98 ? -6.814 7.225 10.926 1.00 98.06 98 ASP A N 1
ATOM 779 C CA . ASP A 1 98 ? -6.103 6.563 9.825 1.00 98.06 98 ASP A CA 1
ATOM 780 C C . ASP A 1 98 ? -5.151 5.473 10.337 1.00 98.06 98 ASP A C 1
ATOM 782 O O . ASP A 1 98 ? -5.244 4.325 9.917 1.00 98.06 98 ASP A O 1
ATOM 786 N N . GLU A 1 99 ? -4.310 5.825 11.312 1.00 97.75 99 GLU A N 1
ATOM 787 C CA . GLU A 1 99 ? -3.338 4.907 11.908 1.00 97.75 99 GLU A CA 1
ATOM 788 C C . GLU A 1 99 ? -4.004 3.680 12.532 1.00 97.75 99 GLU A C 1
ATOM 790 O O . GLU A 1 99 ? -3.565 2.563 12.302 1.00 97.75 99 GLU A O 1
ATOM 795 N N . ALA A 1 100 ? -5.095 3.875 13.277 1.00 97.88 100 ALA A N 1
ATOM 796 C CA . ALA A 1 100 ? -5.794 2.777 13.938 1.00 97.88 100 ALA A CA 1
ATOM 797 C C . ALA A 1 100 ? -6.487 1.812 12.962 1.00 97.88 100 ALA A C 1
ATOM 799 O O . ALA A 1 100 ? -6.814 0.702 13.356 1.00 97.88 100 ALA A O 1
ATOM 800 N N . ILE A 1 101 ? -6.776 2.243 11.731 1.00 98.25 101 ILE A N 1
ATOM 801 C CA . ILE A 1 101 ? -7.357 1.377 10.694 1.00 98.25 101 ILE A CA 1
ATOM 802 C C . ILE A 1 101 ? -6.263 0.681 9.884 1.00 98.25 101 ILE A C 1
ATOM 804 O O . ILE A 1 101 ? -6.482 -0.426 9.399 1.00 98.25 101 ILE A O 1
ATOM 808 N N . PHE A 1 102 ? -5.125 1.351 9.701 1.00 97.56 102 PHE A N 1
ATOM 809 C CA . PHE A 1 102 ? -3.998 0.827 8.942 1.00 97.56 102 PHE A CA 1
ATOM 810 C C . PHE A 1 102 ? -3.292 -0.339 9.655 1.00 97.56 102 PHE A C 1
ATOM 812 O O . PHE A 1 102 ? -2.876 -1.282 8.980 1.00 97.56 102 PHE A O 1
ATOM 819 N N . GLN A 1 103 ? -3.146 -0.250 10.983 1.00 94.81 103 GLN A N 1
ATOM 820 C CA . GLN A 1 103 ? -2.560 -1.290 11.845 1.00 94.81 103 GLN A CA 1
ATOM 821 C C . GLN A 1 103 ? -3.543 -2.438 12.099 1.00 94.81 103 GLN A C 1
ATOM 823 O O . GLN A 1 103 ? -3.098 -3.608 12.065 1.00 94.81 103 GLN A O 1
#

Organism: Teladorsagia circumcincta (NCBI:txid45464)

Foldseek 3Di:
DDPDPPPLQAQAPDPVLNVVQPPQPLLAGDWDDDPNATWADWDADQPQDDDDPPDTDGGGNDSCQVVDPVSRVVSSVVRVVLVVQSVVCCVVPVPDGNVRSND

InterPro domains:
  IPR010255 Haem peroxidase superfamily [SSF48113] (1-103)
  IPR019791 Haem peroxidase, animal-type [PF03098] (1-103)
  IPR019791 Haem peroxidase, animal-type [PS50292] (1-103)
  IPR037120 Haem peroxidase domain superfamily, animal type [G3DSA:1.10.640.10] (1-103)

Secondary structure (DSSP, 8-state):
--SS---HHHH-SSHHHHHHHB-SSTTPBP-EEETTEEE--EES--TT----TT--EE--SSTTTTSSTTHHHHHHHHHHHHHHHHHHHHHH-TT--HHHHH-

pLDDT: mean 92.09, std 5.99, range [70.69, 98.5]

Sequence (103 aa):
NTHFLDLSSVYGSEECEGASVRSFVKGELRTYEHNGEILPPQKKNDSNCLSKAPYYCFTTGDFRNSLHPGLVPLHTVYIKEHNRIAALFKRSNPSWTDEAIFQ